Protein AF-A0A0C3C8T9-F1 (afdb_monomer_lite)

Foldseek 3Di:
DDDDDPDDDPPDQPDCPPVLQVQLVQLVVVCVVPDPPDDPDWGFDGWHQDPVRDIDTDIPDPVSVVVCPPPVNVVSSCVSSDVPDHDDDDDDDDDDPPDDPPDDFDLVVVQVVCVVVVHDGCSCVDDDDPDDPVPDDPDD

Organism: Piloderma croceum (strain F 1598) (NCBI:txid765440)

Structure (mmCIF, N/CA/C/O backbone):
data_AF-A0A0C3C8T9-F1
#
_entry.id   AF-A0A0C3C8T9-F1
#
loop_
_atom_site.group_PDB
_atom_site.id
_atom_site.type_symbol
_atom_site.label_atom_id
_atom_site.label_alt_id
_atom_site.label_comp_id
_atom_site.label_asym_id
_atom_site.label_entity_id
_atom_site.label_seq_id
_atom_site.pdbx_PDB_ins_code
_atom_site.Cartn_x
_atom_site.Cartn_y
_atom_site.Cartn_z
_atom_site.occupancy
_atom_site.B_iso_or_equiv
_atom_site.auth_seq_id
_atom_site.auth_comp_id
_atom_site.auth_asym_id
_atom_site.auth_atom_id
_atom_site.pdbx_PDB_model_num
ATOM 1 N N . MET A 1 1 ? 14.328 -9.739 12.555 1.00 34.28 1 MET A N 1
ATOM 2 C CA . MET A 1 1 ? 14.566 -8.825 13.692 1.00 34.28 1 MET A CA 1
ATOM 3 C C . MET A 1 1 ? 15.604 -7.806 13.252 1.00 34.28 1 MET A C 1
ATOM 5 O O . MET A 1 1 ? 16.737 -8.202 13.027 1.00 34.28 1 MET A O 1
ATOM 9 N N . PHE A 1 2 ? 15.229 -6.544 13.041 1.00 32.22 2 PHE A N 1
ATOM 10 C CA . PHE A 1 2 ? 16.194 -5.492 12.705 1.00 32.22 2 PHE A CA 1
ATOM 11 C C . PHE A 1 2 ? 16.524 -4.711 13.975 1.00 32.22 2 PHE A C 1
ATOM 13 O O . PHE A 1 2 ? 15.659 -4.068 14.566 1.00 32.22 2 PHE A O 1
ATOM 20 N N . THR A 1 3 ? 17.766 -4.833 14.431 1.00 37.56 3 THR A N 1
ATOM 21 C CA . THR A 1 3 ? 18.296 -4.170 15.623 1.00 37.56 3 THR A CA 1
ATOM 22 C C . THR A 1 3 ? 18.525 -2.685 15.334 1.00 37.56 3 THR A C 1
ATOM 24 O O . THR A 1 3 ? 19.185 -2.315 14.367 1.00 37.56 3 THR A O 1
ATOM 27 N N . LYS A 1 4 ? 17.939 -1.828 16.176 1.00 40.44 4 LYS A N 1
ATOM 28 C CA . LYS A 1 4 ? 17.950 -0.362 16.074 1.00 40.44 4 LYS A CA 1
ATOM 29 C C . LYS A 1 4 ? 19.341 0.206 16.397 1.00 40.44 4 LYS A C 1
ATOM 31 O O . LYS A 1 4 ? 19.918 -0.139 17.425 1.00 40.44 4 LYS A O 1
ATOM 36 N N . ALA A 1 5 ? 19.852 1.110 15.559 1.00 35.78 5 ALA A N 1
ATOM 37 C CA . ALA A 1 5 ? 21.088 1.845 15.826 1.00 35.78 5 ALA A CA 1
ATOM 38 C C . ALA A 1 5 ? 20.891 2.899 16.936 1.00 35.78 5 ALA A C 1
ATOM 40 O O . ALA A 1 5 ? 19.873 3.597 16.993 1.00 35.78 5 ALA A O 1
ATOM 41 N N . HIS A 1 6 ? 21.878 2.997 17.826 1.00 32.28 6 HIS A N 1
ATOM 42 C CA . HIS A 1 6 ? 21.910 3.908 18.969 1.00 32.28 6 HIS A CA 1
ATOM 43 C C . HIS A 1 6 ? 22.062 5.362 18.486 1.00 32.28 6 HIS A C 1
ATOM 45 O O . HIS A 1 6 ? 23.080 5.703 17.892 1.00 32.28 6 HIS A O 1
ATOM 51 N N . GLY A 1 7 ? 21.044 6.205 18.707 1.00 39.91 7 GLY A N 1
ATOM 52 C CA . GLY A 1 7 ? 21.102 7.648 18.417 1.00 39.91 7 GLY A CA 1
ATOM 53 C C . GLY A 1 7 ? 20.024 8.213 17.482 1.00 39.91 7 GLY A C 1
ATOM 54 O O . GLY A 1 7 ? 19.945 9.429 17.341 1.00 39.91 7 GLY A O 1
ATOM 55 N N . MET A 1 8 ? 19.157 7.391 16.875 1.00 35.34 8 MET A N 1
ATOM 56 C CA . MET A 1 8 ? 17.981 7.921 16.167 1.00 35.34 8 MET A CA 1
ATOM 57 C C . MET A 1 8 ? 16.869 8.275 17.169 1.00 35.34 8 MET A C 1
ATOM 59 O O . MET A 1 8 ? 16.430 7.374 17.901 1.00 35.34 8 MET A O 1
ATOM 63 N N . PRO A 1 9 ? 16.372 9.532 17.205 1.00 38.47 9 PRO A N 1
ATOM 64 C CA . PRO A 1 9 ? 15.171 9.850 17.965 1.00 38.47 9 PRO A CA 1
ATOM 65 C C . PRO A 1 9 ? 14.048 8.944 17.462 1.00 38.47 9 PRO A C 1
ATOM 67 O O . PRO A 1 9 ? 13.861 8.774 16.255 1.00 38.47 9 PRO A O 1
ATOM 70 N N . SER A 1 10 ? 13.328 8.303 18.382 1.00 44.75 10 SER A N 1
ATOM 71 C CA . SER A 1 10 ? 12.089 7.619 18.033 1.00 44.75 10 SER A CA 1
ATOM 72 C C . SER A 1 10 ? 11.141 8.669 17.469 1.00 44.75 10 SER A C 1
ATOM 74 O O . SER A 1 10 ? 10.544 9.422 18.232 1.00 44.75 10 SER A O 1
ATOM 76 N N . GLN A 1 11 ? 11.005 8.735 16.145 1.00 43.41 11 GLN A N 1
ATOM 77 C CA . GLN A 1 11 ? 9.847 9.369 15.529 1.00 43.41 11 GLN A CA 1
ATOM 78 C C . GLN A 1 11 ? 8.639 8.482 15.839 1.00 43.41 11 GLN A C 1
ATOM 80 O O . GLN A 1 11 ? 8.191 7.701 15.003 1.00 43.41 11 GLN A O 1
ATOM 85 N N . GLY A 1 12 ? 8.148 8.571 17.077 1.00 45.00 12 GLY A N 1
ATOM 86 C CA . GLY A 1 12 ? 6.757 8.263 17.356 1.00 45.00 12 GLY A CA 1
ATOM 87 C C . GLY A 1 12 ? 5.893 9.130 16.444 1.00 45.00 12 GLY A C 1
ATOM 88 O O . GLY A 1 12 ? 6.288 10.236 16.059 1.00 45.00 12 GLY A O 1
ATOM 89 N N . LEU A 1 13 ? 4.751 8.601 16.019 1.00 51.84 13 LEU A N 1
ATOM 90 C CA . LEU A 1 13 ? 3.756 9.363 15.276 1.00 51.84 13 LEU A CA 1
ATOM 91 C C . LEU A 1 13 ? 3.175 10.444 16.210 1.00 51.84 13 LEU A C 1
ATOM 93 O O . LEU A 1 13 ? 2.163 10.232 16.868 1.00 51.84 13 LEU A O 1
ATOM 97 N N . ASP A 1 14 ? 3.851 11.590 16.295 1.00 51.62 14 ASP A N 1
ATOM 98 C CA . ASP A 1 14 ? 3.609 12.641 17.300 1.00 51.62 14 ASP A CA 1
ATOM 99 C C . ASP A 1 14 ? 2.448 13.598 16.948 1.00 51.62 14 ASP A C 1
ATOM 101 O O . ASP A 1 14 ? 2.324 14.680 17.508 1.00 51.62 14 ASP A O 1
ATOM 105 N N . ASN A 1 15 ? 1.568 13.201 16.020 1.00 54.72 15 ASN A N 1
ATOM 106 C CA . ASN A 1 15 ? 0.384 13.969 15.619 1.00 54.72 15 ASN A CA 1
ATOM 107 C C . ASN A 1 15 ? -0.883 13.198 16.010 1.00 54.72 15 ASN A C 1
ATOM 109 O O . ASN A 1 15 ? -1.544 12.578 15.180 1.00 54.72 15 ASN A O 1
ATOM 113 N N . GLN A 1 16 ? -1.205 13.205 17.301 1.00 58.38 16 GLN A N 1
ATOM 114 C CA . GLN A 1 16 ? -2.401 12.555 17.834 1.00 58.38 16 GLN A CA 1
ATOM 115 C C . GLN A 1 16 ? -3.613 13.481 17.645 1.00 58.38 16 GLN A C 1
ATOM 117 O O . GLN A 1 16 ? -3.891 14.317 18.500 1.00 58.38 16 GLN A O 1
ATOM 122 N N . GLU A 1 17 ? -4.357 13.344 16.545 1.00 69.12 17 GLU A N 1
ATOM 123 C CA . GLU A 1 17 ? -5.728 13.864 16.485 1.00 69.12 17 GLU A CA 1
ATOM 124 C C . GLU A 1 17 ? -6.695 12.770 16.972 1.00 69.12 17 GLU A C 1
ATOM 126 O O . GLU A 1 17 ? -7.072 11.880 16.201 1.00 69.12 17 GLU A O 1
ATOM 131 N N . PRO A 1 18 ? -7.110 12.786 18.257 1.00 77.00 18 PRO A N 1
ATOM 132 C CA . PRO A 1 18 ? -7.809 11.657 18.875 1.00 77.00 18 PRO A CA 1
ATOM 133 C C . PRO A 1 18 ? -9.152 11.347 18.205 1.00 77.00 18 PRO A C 1
ATOM 135 O O . PRO A 1 18 ? -9.603 10.204 18.208 1.00 77.00 18 PRO A O 1
ATOM 138 N N . HIS A 1 19 ? -9.781 12.347 17.587 1.00 82.81 19 HIS A N 1
ATOM 139 C CA . HIS A 1 19 ? -11.069 12.193 16.922 1.00 82.81 19 HIS A CA 1
ATOM 140 C C . HIS A 1 19 ? -10.982 11.350 15.638 1.00 82.81 19 HIS A C 1
ATOM 142 O O . HIS A 1 19 ? -11.917 10.608 15.338 1.00 82.81 19 HIS A O 1
ATOM 148 N N . ILE A 1 20 ? -9.863 11.398 14.904 1.00 86.12 20 ILE A N 1
ATOM 149 C CA . ILE A 1 20 ? -9.690 10.607 13.677 1.00 86.12 20 ILE A CA 1
ATOM 150 C C . ILE A 1 20 ? -9.408 9.143 14.019 1.00 86.12 20 ILE A C 1
ATOM 152 O O . ILE A 1 20 ? -9.984 8.244 13.407 1.00 86.12 20 ILE A O 1
ATOM 156 N N . ILE A 1 21 ? -8.598 8.898 15.052 1.00 88.94 21 ILE A N 1
ATOM 157 C CA . ILE A 1 21 ? -8.359 7.547 15.582 1.00 88.94 21 ILE A CA 1
ATOM 158 C C . ILE A 1 21 ? -9.668 6.947 16.118 1.00 88.94 21 ILE A C 1
ATOM 160 O O . ILE A 1 21 ? -9.985 5.792 15.829 1.00 88.94 21 ILE A O 1
ATOM 164 N N . ALA A 1 22 ? -10.469 7.731 16.848 1.00 88.94 22 ALA A N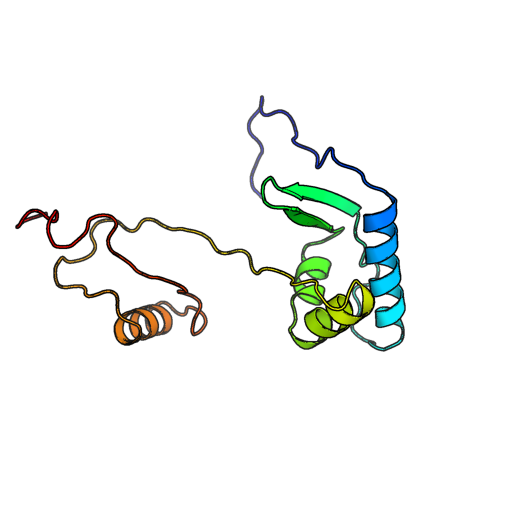 1
ATOM 165 C CA . ALA A 1 22 ? -11.780 7.297 17.327 1.00 88.94 22 ALA A CA 1
ATOM 166 C C . ALA A 1 22 ? -12.724 6.942 16.168 1.00 88.94 22 ALA A C 1
ATOM 168 O O . ALA A 1 22 ? -13.382 5.904 16.210 1.00 88.94 22 ALA A O 1
ATOM 169 N N . LYS A 1 23 ? -12.739 7.749 15.099 1.00 89.69 23 LYS A N 1
ATOM 170 C CA . LYS A 1 23 ? -13.515 7.466 13.885 1.00 89.69 23 LYS A CA 1
ATOM 171 C C . LYS A 1 23 ? -13.065 6.171 13.200 1.00 89.69 23 LYS A C 1
ATOM 173 O O . LYS A 1 23 ? -13.912 5.378 12.801 1.00 89.69 23 LYS A O 1
ATOM 178 N N . ALA A 1 24 ? -11.755 5.938 13.094 1.00 89.38 24 ALA A N 1
ATOM 179 C CA . ALA A 1 24 ? -11.195 4.721 12.503 1.00 89.38 24 ALA A CA 1
ATOM 180 C C . ALA A 1 24 ? -11.606 3.473 13.296 1.00 89.38 24 ALA A C 1
ATOM 182 O O . ALA A 1 24 ? -12.097 2.503 12.723 1.00 89.38 24 ALA A O 1
ATOM 183 N N . ASN A 1 25 ? -11.496 3.524 14.624 1.00 90.69 25 ASN A N 1
ATOM 184 C CA . ASN A 1 25 ? -11.925 2.426 15.490 1.00 90.69 25 ASN A CA 1
ATOM 185 C C . ASN A 1 25 ? -13.457 2.241 15.509 1.00 90.69 25 ASN A C 1
ATOM 187 O O . ASN A 1 25 ? -13.937 1.118 15.665 1.00 90.69 25 ASN A O 1
ATOM 191 N N . LEU A 1 26 ? -14.239 3.306 15.304 1.00 89.81 26 LEU A N 1
ATOM 192 C CA . LEU A 1 26 ? -15.694 3.214 15.155 1.00 89.81 26 LEU A CA 1
ATOM 193 C C . LEU A 1 26 ? -16.085 2.513 13.846 1.00 89.81 26 LEU A C 1
ATOM 195 O O . LEU A 1 26 ? -16.916 1.609 13.876 1.00 89.81 26 LEU A O 1
ATOM 199 N N . ALA A 1 27 ? -15.446 2.865 12.727 1.00 89.12 27 ALA A N 1
ATOM 200 C CA . ALA A 1 27 ? -15.633 2.175 11.449 1.00 89.12 27 ALA A CA 1
ATOM 201 C C . ALA A 1 27 ? -15.252 0.690 11.553 1.00 89.12 27 ALA A C 1
ATOM 203 O O . ALA A 1 27 ? -16.010 -0.180 11.133 1.00 89.12 27 ALA A O 1
ATOM 204 N N . LEU A 1 28 ? -14.126 0.396 12.209 1.00 88.88 28 LEU A N 1
ATOM 205 C CA . LEU A 1 28 ? -13.690 -0.969 12.491 1.00 88.88 28 LEU A CA 1
ATOM 206 C C . LEU A 1 28 ? -14.734 -1.747 13.306 1.00 88.88 28 LEU A C 1
ATOM 208 O O . LEU A 1 28 ? -15.048 -2.884 12.977 1.00 88.88 28 LEU A O 1
ATOM 212 N N . THR A 1 29 ? -15.298 -1.133 14.349 1.00 86.31 29 THR A N 1
ATOM 213 C CA . THR A 1 29 ? -16.332 -1.751 15.197 1.00 86.31 29 THR A CA 1
ATOM 214 C C . THR A 1 29 ? -17.609 -2.047 14.411 1.00 86.31 29 THR A C 1
ATOM 216 O O . THR A 1 29 ? -18.214 -3.097 14.614 1.00 86.31 29 THR A O 1
ATOM 219 N N . ALA A 1 30 ? -17.996 -1.170 13.479 1.00 84.38 30 ALA A N 1
ATOM 220 C CA . ALA A 1 30 ? -19.130 -1.417 12.593 1.00 84.38 30 ALA A CA 1
ATOM 221 C C . ALA A 1 30 ? -18.897 -2.652 11.704 1.00 84.38 30 ALA A C 1
ATOM 223 O O . ALA A 1 30 ? -19.789 -3.489 11.588 1.00 84.38 30 ALA A O 1
ATOM 224 N N . MET A 1 31 ? -17.680 -2.821 11.174 1.00 82.62 31 MET A N 1
ATOM 225 C CA . MET A 1 31 ? -17.307 -4.012 10.399 1.00 82.62 31 MET A CA 1
ATOM 226 C C . MET A 1 31 ? -17.280 -5.286 11.244 1.00 82.62 31 MET A C 1
ATOM 228 O O . MET A 1 31 ? -17.578 -6.361 10.729 1.00 82.62 31 MET A O 1
ATOM 232 N N . LYS A 1 32 ? -16.947 -5.192 12.545 1.00 73.00 32 LYS A N 1
ATOM 233 C CA . LYS A 1 32 ? -16.841 -6.383 13.405 1.00 73.00 32 LYS A CA 1
ATOM 234 C C . LYS A 1 32 ? -18.139 -7.185 13.516 1.00 73.00 32 LYS A C 1
ATOM 236 O O . LYS A 1 32 ? -18.107 -8.348 13.886 1.00 73.00 32 LYS A O 1
ATOM 241 N N . SER A 1 33 ? -19.270 -6.566 13.196 1.00 67.69 33 SER A N 1
ATOM 242 C CA . SER A 1 33 ? -20.578 -7.223 13.231 1.00 67.69 33 SER A CA 1
ATOM 243 C C . SER A 1 33 ? -20.824 -8.151 12.032 1.00 67.69 33 SER A C 1
ATOM 245 O O . SER A 1 33 ? -21.773 -8.928 12.069 1.00 67.69 33 SER A O 1
ATOM 247 N N . ASN A 1 34 ? -19.992 -8.070 10.985 1.00 65.81 34 ASN A N 1
ATOM 248 C CA . ASN A 1 34 ? -20.224 -8.720 9.690 1.00 65.81 34 ASN A CA 1
ATOM 249 C C . ASN A 1 34 ? -19.207 -9.823 9.343 1.00 65.81 34 ASN A C 1
ATOM 251 O O . ASN A 1 34 ? -19.383 -10.491 8.326 1.00 65.81 34 ASN A O 1
ATOM 255 N N . HIS A 1 35 ? -18.152 -10.015 10.146 1.00 66.19 35 HIS A N 1
ATOM 256 C CA . HIS A 1 35 ? -17.053 -10.938 9.836 1.00 66.19 35 HIS A CA 1
ATOM 257 C C . HIS A 1 35 ? -16.722 -11.849 11.017 1.00 66.19 35 HIS A C 1
ATOM 259 O O . HIS A 1 35 ? -16.488 -11.359 12.116 1.00 66.19 35 HIS A O 1
ATOM 265 N N . ASP A 1 36 ? -16.621 -13.156 10.772 1.00 63.59 36 ASP A N 1
ATOM 266 C CA . ASP A 1 36 ? -16.205 -14.140 11.786 1.00 63.59 36 ASP A CA 1
ATOM 267 C C . ASP A 1 36 ? -14.666 -14.281 11.880 1.00 63.59 36 ASP A C 1
ATOM 269 O O . ASP A 1 36 ? -14.140 -14.696 12.910 1.00 63.59 36 ASP A O 1
ATOM 273 N N . ASP A 1 37 ? -13.923 -13.863 10.844 1.00 69.06 37 ASP A N 1
ATOM 274 C CA . ASP A 1 37 ? -12.456 -14.008 10.728 1.00 69.06 37 ASP A CA 1
ATOM 275 C C . ASP A 1 37 ? -11.673 -12.769 11.219 1.00 69.06 37 ASP A C 1
ATOM 277 O O . ASP A 1 37 ? -10.688 -12.341 10.601 1.00 69.06 37 ASP A O 1
ATOM 281 N N . ILE A 1 38 ? -12.133 -12.110 12.282 1.00 69.12 38 ILE A N 1
ATOM 282 C CA . ILE A 1 38 ? -11.487 -10.897 12.806 1.00 69.12 38 ILE A CA 1
ATOM 283 C C . ILE A 1 38 ? -10.355 -11.276 13.767 1.00 69.12 38 ILE A C 1
ATOM 285 O O . ILE A 1 38 ? -10.594 -12.030 14.706 1.00 69.12 38 ILE A O 1
ATOM 289 N N . PRO A 1 39 ? -9.149 -10.694 13.630 1.00 75.56 39 PRO A N 1
ATOM 290 C CA . PRO A 1 39 ? -8.103 -10.849 14.634 1.00 75.56 39 PRO A CA 1
ATOM 291 C C . PRO A 1 39 ? -8.560 -10.304 15.997 1.00 75.56 39 PRO A C 1
ATOM 293 O O . PRO A 1 39 ? -9.017 -9.157 16.085 1.00 75.56 39 PRO A O 1
ATOM 296 N N . ASP A 1 40 ? -8.367 -11.087 17.064 1.00 66.88 40 ASP A N 1
ATOM 297 C CA . ASP A 1 40 ? -8.958 -10.899 18.408 1.00 66.88 40 ASP A CA 1
ATOM 298 C C . ASP A 1 40 ? -8.667 -9.548 19.101 1.00 66.88 40 ASP A C 1
ATOM 300 O O . ASP A 1 40 ? -9.245 -9.229 20.139 1.00 66.88 40 ASP A O 1
ATOM 304 N N . ALA A 1 41 ? -7.815 -8.694 18.529 1.00 76.25 41 ALA A N 1
ATOM 305 C CA . ALA A 1 41 ? -7.499 -7.381 19.085 1.00 76.25 41 ALA A CA 1
ATOM 306 C C . ALA A 1 41 ? -7.256 -6.289 18.032 1.00 76.25 41 ALA A C 1
ATOM 308 O O . ALA A 1 41 ? -6.498 -5.360 18.295 1.00 76.25 41 ALA A O 1
ATOM 309 N N . ILE A 1 42 ? -7.844 -6.370 16.834 1.00 86.50 42 ILE A N 1
ATOM 310 C CA . ILE A 1 42 ? -7.604 -5.345 15.806 1.00 86.50 42 ILE A CA 1
ATOM 311 C C . ILE A 1 42 ? -7.965 -3.934 16.309 1.00 86.50 42 ILE A C 1
ATOM 313 O O . ILE A 1 42 ? -9.089 -3.705 16.774 1.00 86.50 42 ILE A O 1
ATOM 317 N N . GLN A 1 43 ? -6.994 -3.011 16.248 1.00 88.94 43 GLN A N 1
ATOM 318 C CA . GLN A 1 43 ? -7.124 -1.636 16.743 1.00 88.94 43 GLN A CA 1
ATOM 319 C C . GLN A 1 43 ? -6.142 -0.674 16.051 1.00 88.94 43 GLN A C 1
ATOM 321 O O . GLN A 1 43 ? -4.969 -0.998 15.837 1.00 88.94 43 GLN A O 1
ATOM 326 N N . PHE A 1 44 ? -6.614 0.546 15.776 1.00 89.75 44 PHE A N 1
ATOM 327 C CA . PHE A 1 44 ? -5.780 1.687 15.394 1.00 89.75 44 PHE A CA 1
ATOM 328 C C . PHE A 1 44 ? -5.185 2.357 16.637 1.00 89.75 44 PHE A C 1
ATOM 330 O O . PHE A 1 44 ? -5.925 2.801 17.521 1.00 89.75 44 PHE A O 1
ATOM 337 N N . MET A 1 45 ? -3.854 2.430 16.689 1.00 89.19 45 MET A N 1
ATOM 338 C CA . MET A 1 45 ? -3.081 2.894 17.847 1.00 89.19 45 MET A CA 1
ATOM 339 C C . MET A 1 45 ? -2.677 4.360 17.726 1.00 89.19 45 MET A C 1
ATOM 341 O O . MET A 1 45 ? -2.790 5.123 18.681 1.00 89.19 45 MET A O 1
ATOM 345 N N . SER A 1 46 ? -2.180 4.760 16.556 1.00 86.56 46 SER A N 1
ATOM 346 C CA . SER A 1 46 ? -1.711 6.122 16.324 1.00 86.56 46 SER A CA 1
ATOM 347 C C . SER A 1 46 ? -1.915 6.550 14.877 1.00 86.56 46 SER A C 1
ATOM 349 O O . SER A 1 46 ? -2.281 5.753 14.009 1.00 86.56 46 SER A O 1
ATOM 351 N N . MET A 1 47 ? -1.721 7.841 14.634 1.00 87.75 47 MET A N 1
ATOM 352 C CA . MET A 1 47 ? -1.946 8.474 13.346 1.00 87.75 47 MET A CA 1
ATOM 353 C C . MET A 1 47 ? -0.868 9.527 13.091 1.00 87.75 47 MET A C 1
ATOM 355 O O . MET A 1 47 ? -0.373 10.165 14.019 1.00 87.75 47 MET A O 1
ATOM 359 N N . LYS A 1 48 ? -0.516 9.734 11.823 1.00 85.69 48 LYS A N 1
ATOM 360 C CA . LYS A 1 48 ? 0.298 10.858 11.368 1.00 85.69 48 LYS A CA 1
ATOM 361 C C . LYS A 1 48 ? -0.221 11.364 10.035 1.00 85.69 48 LYS 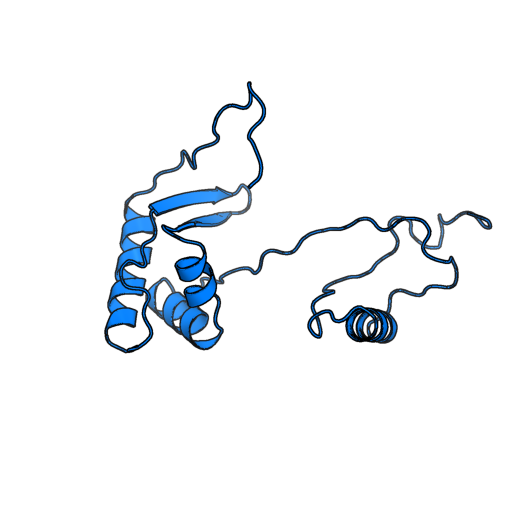A C 1
ATOM 363 O O . LYS A 1 48 ? -0.276 10.618 9.062 1.00 85.69 48 LYS A O 1
ATOM 368 N N . ILE A 1 49 ? -0.531 12.652 9.983 1.00 84.88 49 ILE A N 1
ATOM 369 C CA . ILE A 1 49 ? -0.795 13.345 8.723 1.00 84.88 49 ILE A CA 1
ATOM 370 C C . ILE A 1 49 ? 0.551 13.609 8.035 1.00 84.88 49 ILE A C 1
ATOM 372 O O . ILE A 1 49 ? 1.487 14.139 8.642 1.00 84.88 49 ILE A O 1
ATOM 376 N N . LEU A 1 50 ? 0.673 13.187 6.781 1.00 84.50 50 LEU A N 1
ATOM 377 C CA . LEU A 1 50 ? 1.827 13.420 5.920 1.00 84.50 50 LEU A CA 1
ATOM 378 C C . LEU A 1 50 ? 1.698 14.780 5.221 1.00 84.50 50 LEU A C 1
ATOM 380 O O . LEU A 1 50 ? 0.614 15.344 5.112 1.00 84.50 50 LEU A O 1
ATOM 384 N N . ALA A 1 51 ? 2.806 15.297 4.682 1.00 79.94 51 ALA A N 1
ATOM 385 C CA . ALA A 1 51 ? 2.869 16.640 4.090 1.00 79.94 51 ALA A CA 1
ATOM 386 C C . ALA A 1 51 ? 1.845 16.905 2.964 1.00 79.94 51 ALA A C 1
ATOM 388 O O . ALA A 1 51 ? 1.515 18.055 2.696 1.00 79.94 51 ALA A O 1
ATOM 389 N N . LYS A 1 52 ? 1.346 15.853 2.304 1.00 81.81 52 LYS A N 1
ATOM 390 C CA . LYS A 1 52 ? 0.355 15.934 1.219 1.00 81.81 52 LYS A CA 1
ATOM 391 C C . LYS A 1 52 ? -1.098 15.753 1.687 1.00 81.81 52 LYS A C 1
ATOM 393 O O . LYS A 1 52 ? -1.983 15.639 0.850 1.00 81.81 52 LYS A O 1
ATOM 398 N N . GLY A 1 53 ? -1.341 15.696 2.998 1.00 79.50 53 GLY A N 1
ATOM 399 C CA . GLY A 1 53 ? -2.664 15.435 3.577 1.00 79.50 53 GLY A CA 1
ATOM 400 C C . GLY A 1 53 ? -3.029 13.950 3.676 1.00 79.50 53 GLY A C 1
ATOM 401 O O . GLY A 1 53 ? -4.090 13.623 4.196 1.00 79.50 53 GLY A O 1
ATOM 402 N N . ASP A 1 54 ? -2.149 13.051 3.223 1.00 84.12 54 ASP A N 1
ATOM 403 C CA . ASP A 1 54 ? -2.317 11.610 3.412 1.00 84.12 54 ASP A CA 1
ATOM 404 C C . ASP A 1 54 ? -2.231 11.241 4.898 1.00 84.12 54 ASP A C 1
ATOM 406 O O . ASP A 1 54 ? -1.469 11.837 5.663 1.00 84.12 54 ASP A O 1
ATOM 410 N N . ILE A 1 55 ? -2.979 10.219 5.299 1.00 87.06 55 ILE A N 1
ATOM 411 C CA . ILE A 1 55 ? -3.033 9.746 6.679 1.00 87.06 55 ILE A CA 1
ATOM 412 C C . ILE A 1 55 ? -2.277 8.425 6.779 1.00 87.06 55 ILE A C 1
ATOM 414 O O . ILE A 1 55 ? -2.626 7.450 6.118 1.00 87.06 55 ILE A O 1
ATOM 418 N N . LEU A 1 56 ? -1.269 8.380 7.646 1.00 87.69 56 LEU A N 1
ATOM 419 C CA . LEU A 1 56 ? -0.604 7.148 8.041 1.00 87.69 56 LEU A CA 1
ATOM 420 C C . LEU A 1 56 ? -1.168 6.677 9.378 1.00 87.69 56 LEU A C 1
ATOM 422 O O . LEU A 1 56 ? -1.035 7.376 10.381 1.00 87.69 56 LEU A O 1
ATOM 426 N N . PHE A 1 57 ? -1.760 5.489 9.385 1.00 88.88 57 PHE A N 1
ATOM 427 C CA . PHE A 1 57 ? -2.198 4.819 10.601 1.00 88.88 57 PHE A CA 1
ATOM 428 C C . PHE A 1 57 ? -1.173 3.794 11.073 1.00 88.88 57 PHE A C 1
ATOM 430 O O . PHE A 1 57 ? -0.570 3.090 10.263 1.00 88.88 57 PHE A O 1
ATOM 437 N N . ASP A 1 58 ? -1.032 3.692 12.389 1.00 89.81 58 ASP A N 1
ATOM 438 C CA . ASP A 1 58 ? -0.315 2.611 13.053 1.00 89.81 58 ASP A CA 1
ATOM 439 C C . ASP A 1 58 ? -1.311 1.683 13.750 1.00 89.81 58 ASP A C 1
ATOM 441 O O . ASP A 1 58 ? -2.297 2.140 14.343 1.00 89.81 58 ASP A O 1
ATOM 445 N N . MET A 1 59 ? -1.053 0.382 13.684 1.00 90.50 59 MET A N 1
ATOM 446 C CA . MET A 1 59 ? -1.941 -0.656 14.205 1.00 90.50 59 MET A CA 1
ATOM 447 C C . MET A 1 59 ? -1.205 -1.550 15.195 1.00 90.50 59 MET A C 1
ATOM 449 O O . MET A 1 59 ? 0.020 -1.604 15.237 1.00 90.50 59 MET A O 1
ATOM 453 N N . ASN A 1 60 ? -1.970 -2.276 16.000 1.00 90.31 60 ASN A N 1
ATOM 454 C CA . ASN A 1 60 ? -1.439 -3.126 17.062 1.00 90.31 60 ASN A CA 1
ATOM 455 C C . ASN A 1 60 ? -0.600 -4.327 16.571 1.00 90.31 60 ASN A C 1
ATOM 457 O O . ASN A 1 60 ? 0.201 -4.853 17.343 1.00 90.31 60 ASN A O 1
ATOM 461 N N . SER A 1 61 ? -0.782 -4.791 15.329 1.00 88.50 61 SER A N 1
ATOM 462 C CA . SER A 1 61 ? -0.038 -5.928 14.774 1.00 88.50 61 SER A CA 1
ATOM 463 C C . SER A 1 61 ? 0.033 -5.896 13.243 1.00 88.50 61 SER A C 1
ATOM 465 O O . SER A 1 61 ? -0.755 -5.223 12.578 1.00 88.50 61 SER A O 1
ATOM 467 N N . LEU A 1 62 ? 0.970 -6.663 12.674 1.00 85.50 62 LEU A N 1
ATOM 468 C CA . LEU A 1 62 ? 1.050 -6.874 11.224 1.00 85.50 62 LEU A CA 1
ATOM 469 C C . LEU A 1 62 ? -0.203 -7.582 10.688 1.00 85.50 62 LEU A C 1
ATOM 471 O O . LEU A 1 62 ? -0.710 -7.216 9.637 1.00 85.50 62 LEU A O 1
ATOM 475 N N . GLU A 1 63 ? -0.726 -8.557 11.430 1.00 86.62 63 GLU A N 1
ATOM 476 C CA . GLU A 1 63 ? -1.941 -9.294 11.069 1.00 86.62 63 GLU A CA 1
ATOM 477 C C . GLU A 1 63 ? -3.151 -8.364 10.908 1.00 86.62 63 GLU A C 1
ATOM 479 O O . GLU A 1 63 ? -3.893 -8.479 9.936 1.00 86.62 63 GLU A O 1
ATOM 484 N N . SER A 1 64 ? -3.297 -7.382 11.801 1.00 88.38 64 SER A N 1
ATOM 485 C CA . SER A 1 64 ? -4.327 -6.347 11.711 1.00 88.38 64 SER A CA 1
ATOM 486 C C . SER A 1 64 ? -4.225 -5.517 10.428 1.00 88.38 64 SER A C 1
ATOM 488 O O . SER A 1 64 ? -5.240 -5.225 9.792 1.00 88.38 64 SER A O 1
ATOM 490 N N . VAL A 1 65 ? -3.001 -5.154 10.031 1.00 87.81 65 VAL A N 1
ATOM 491 C CA . VAL A 1 65 ? -2.745 -4.398 8.795 1.00 87.81 65 VAL A CA 1
ATOM 492 C C . VAL A 1 65 ? -3.098 -5.237 7.572 1.00 87.81 65 VAL A C 1
ATOM 494 O O . VAL A 1 65 ? -3.817 -4.769 6.690 1.00 87.81 65 VAL A O 1
ATOM 497 N N . GLU A 1 66 ? -2.621 -6.480 7.525 1.00 86.62 66 GLU A N 1
ATOM 498 C CA . GLU A 1 66 ? -2.880 -7.393 6.409 1.00 86.62 66 GLU A CA 1
ATOM 499 C C . GLU A 1 66 ? -4.370 -7.731 6.288 1.00 86.62 66 GLU A C 1
ATOM 501 O O . GLU A 1 66 ? -4.898 -7.810 5.180 1.00 86.62 66 GLU A O 1
ATOM 506 N N . TRP A 1 67 ? -5.087 -7.848 7.408 1.00 87.50 67 TRP A N 1
ATOM 507 C CA . TRP A 1 67 ? -6.529 -8.068 7.403 1.00 87.50 67 TRP A CA 1
ATOM 508 C C . TRP A 1 67 ? -7.301 -6.888 6.804 1.00 87.50 67 TRP A C 1
ATOM 510 O O . TRP A 1 67 ? -8.170 -7.120 5.963 1.00 87.50 67 TRP A O 1
ATOM 520 N N . ILE A 1 68 ? -6.976 -5.640 7.171 1.00 88.12 68 ILE A N 1
ATOM 521 C CA . ILE A 1 68 ? -7.625 -4.448 6.587 1.00 88.12 68 ILE A CA 1
ATOM 522 C C . ILE A 1 68 ? -7.302 -4.302 5.101 1.00 88.12 68 ILE A C 1
ATOM 524 O O . ILE A 1 68 ? -8.143 -3.832 4.342 1.00 88.12 68 ILE A O 1
ATOM 528 N N . ARG A 1 69 ? -6.101 -4.697 4.668 1.00 86.69 69 ARG A N 1
ATOM 529 C CA . ARG A 1 69 ? -5.673 -4.573 3.266 1.00 86.69 69 ARG A CA 1
ATOM 530 C C . ARG A 1 69 ? -6.368 -5.532 2.306 1.00 86.69 69 ARG A C 1
ATOM 532 O O . ARG A 1 69 ? -6.339 -5.279 1.105 1.00 86.69 69 ARG A O 1
ATOM 539 N N . LYS A 1 70 ? -6.994 -6.609 2.793 1.00 85.94 70 LYS A N 1
ATOM 540 C CA . LYS A 1 70 ? -7.791 -7.507 1.943 1.00 85.94 70 LYS A CA 1
ATOM 541 C C . LYS A 1 70 ? -8.894 -6.708 1.249 1.00 85.94 70 LYS A C 1
ATOM 543 O O . LYS A 1 70 ? -9.622 -5.984 1.916 1.00 85.94 70 LYS A O 1
ATOM 548 N N . GLU A 1 71 ? -9.050 -6.883 -0.063 1.00 78.19 71 GLU A N 1
ATOM 549 C CA . GLU A 1 71 ? -9.932 -6.059 -0.910 1.00 78.19 71 GLU A CA 1
ATOM 550 C C . GLU A 1 71 ? -11.351 -5.870 -0.336 1.00 78.19 71 GLU A C 1
ATOM 552 O O . GLU A 1 71 ? -11.836 -4.746 -0.243 1.00 78.19 71 GLU A O 1
ATOM 557 N N . GLY A 1 72 ? -11.995 -6.946 0.134 1.00 83.31 72 GLY A N 1
ATOM 558 C CA . GLY A 1 72 ? -13.334 -6.866 0.737 1.00 83.31 72 GLY A CA 1
ATOM 559 C C . GLY A 1 72 ? -13.373 -6.025 2.019 1.00 83.31 72 GLY A C 1
ATOM 560 O O . GLY A 1 72 ? -14.213 -5.138 2.160 1.00 83.31 72 GLY A O 1
ATOM 561 N N . ASN A 1 73 ? -12.411 -6.248 2.914 1.00 87.50 73 ASN A N 1
ATOM 562 C CA . ASN A 1 73 ? -12.317 -5.551 4.197 1.00 87.50 73 ASN A CA 1
ATOM 563 C C . ASN A 1 73 ? -11.930 -4.079 3.999 1.00 87.50 73 ASN A C 1
ATOM 565 O O . ASN A 1 73 ? -12.478 -3.193 4.651 1.00 87.50 73 ASN A O 1
ATOM 569 N N . ARG A 1 74 ? -11.017 -3.807 3.060 1.00 87.12 74 ARG A N 1
ATOM 570 C CA . ARG A 1 74 ? -10.579 -2.461 2.675 1.00 87.12 74 ARG A CA 1
ATOM 571 C C . ARG A 1 74 ? -11.761 -1.611 2.226 1.00 87.12 74 ARG A C 1
ATOM 573 O O . ARG A 1 74 ? -11.911 -0.480 2.689 1.00 87.12 74 ARG A O 1
ATOM 580 N N . MET A 1 75 ? -12.591 -2.151 1.336 1.00 84.88 75 MET A N 1
ATOM 581 C CA . MET A 1 75 ? -13.738 -1.438 0.773 1.00 84.88 75 MET A CA 1
ATOM 582 C C . MET A 1 75 ? -14.797 -1.125 1.832 1.00 84.88 75 MET A C 1
ATOM 584 O O . MET A 1 75 ? -15.275 0.009 1.907 1.00 84.88 75 MET A O 1
ATOM 588 N N . GLU A 1 76 ? -15.121 -2.089 2.693 1.00 87.25 76 GLU A N 1
ATOM 589 C CA . GLU A 1 76 ? -16.087 -1.887 3.777 1.00 87.25 76 GLU A CA 1
ATOM 590 C C . GLU A 1 76 ? -15.562 -0.899 4.834 1.00 87.25 76 GLU A C 1
ATOM 592 O O . GLU A 1 76 ? -16.294 -0.007 5.273 1.00 87.25 76 GLU A O 1
ATOM 597 N N . PHE A 1 77 ? -14.269 -0.968 5.171 1.00 88.25 77 PHE A N 1
ATOM 598 C CA . PHE A 1 77 ? -13.636 0.007 6.060 1.00 88.25 77 PHE A CA 1
ATOM 599 C C . PHE A 1 77 ? -13.724 1.426 5.498 1.00 88.25 77 PHE A C 1
ATOM 601 O O . PHE A 1 77 ? -14.121 2.348 6.211 1.00 88.25 77 PHE A O 1
ATOM 608 N N . ILE A 1 78 ? -13.376 1.614 4.221 1.00 87.75 78 ILE A N 1
ATOM 609 C CA . ILE A 1 78 ? -13.448 2.915 3.545 1.00 87.75 78 ILE A CA 1
ATOM 610 C C . ILE A 1 78 ? -14.882 3.455 3.579 1.00 87.75 78 ILE A C 1
ATOM 612 O O . ILE A 1 78 ? -15.088 4.626 3.904 1.00 87.75 78 ILE A O 1
ATOM 616 N N . GLN A 1 79 ? -15.879 2.607 3.321 1.00 85.62 79 GLN A N 1
ATOM 617 C CA . GLN A 1 79 ? -17.287 2.996 3.373 1.00 85.62 79 GLN A CA 1
ATOM 618 C C . GLN A 1 79 ? -17.703 3.491 4.770 1.00 85.62 79 GLN A C 1
ATOM 620 O O . GLN A 1 79 ? -18.392 4.508 4.875 1.00 85.62 79 GLN A O 1
ATOM 625 N N . GLY A 1 80 ? -17.257 2.816 5.835 1.00 84.75 80 GLY A N 1
ATOM 626 C CA . GLY A 1 80 ? -17.539 3.199 7.223 1.00 84.75 80 GLY A CA 1
ATOM 627 C C . GLY A 1 80 ? -16.730 4.401 7.725 1.00 84.75 80 GLY A C 1
ATOM 628 O O . GLY A 1 80 ? -17.225 5.204 8.518 1.00 84.75 80 GLY A O 1
ATOM 629 N N . PHE A 1 81 ? -15.488 4.558 7.264 1.00 84.81 81 PHE A N 1
ATOM 630 C CA . PHE A 1 81 ? -14.593 5.634 7.691 1.00 84.81 81 PHE A CA 1
ATOM 631 C C . PHE A 1 81 ? -14.860 6.948 6.945 1.00 84.81 81 PHE A C 1
ATOM 633 O O . PHE A 1 81 ? -14.771 8.028 7.537 1.00 84.81 81 PHE A O 1
ATOM 640 N N . GLY A 1 82 ? -15.223 6.892 5.665 1.00 81.44 82 GLY A N 1
ATOM 641 C CA . GLY A 1 82 ? -15.580 8.060 4.868 1.00 81.44 82 GLY A CA 1
ATOM 642 C C . GLY A 1 82 ? -15.601 7.763 3.372 1.00 81.44 82 GLY A C 1
ATOM 643 O O . GLY A 1 82 ? -14.592 7.373 2.800 1.00 81.44 82 GLY A O 1
ATOM 644 N N . ALA A 1 83 ? -16.726 8.067 2.719 1.00 60.62 83 ALA A N 1
ATOM 645 C CA . ALA A 1 83 ? -17.006 7.745 1.314 1.00 60.62 83 ALA A CA 1
ATOM 646 C C . ALA A 1 83 ? -16.029 8.325 0.260 1.00 60.62 83 ALA A C 1
ATOM 648 O O . ALA A 1 83 ? -16.154 7.998 -0.913 1.00 60.62 83 ALA A O 1
ATOM 649 N N . MET A 1 84 ? -15.079 9.180 0.657 1.00 68.50 84 MET A N 1
ATOM 650 C CA . MET A 1 84 ? -14.049 9.772 -0.217 1.00 68.50 84 MET A CA 1
ATOM 651 C C . MET A 1 84 ? -12.617 9.447 0.246 1.00 68.50 84 MET A C 1
ATOM 653 O O . MET A 1 84 ? -11.672 10.140 -0.121 1.00 68.50 84 MET A O 1
ATOM 657 N N . SER A 1 85 ? -12.441 8.448 1.113 1.00 73.50 85 SER A N 1
ATOM 658 C CA . SER A 1 85 ? -11.124 8.002 1.575 1.00 73.50 85 SER A CA 1
ATOM 659 C C . SER A 1 85 ? -10.601 6.850 0.718 1.00 73.50 85 SER A C 1
ATOM 661 O O . SER A 1 85 ? -11.363 6.004 0.273 1.00 73.50 85 SER A O 1
ATOM 663 N N . GLU A 1 86 ? -9.289 6.793 0.514 1.00 77.88 86 GLU A N 1
ATOM 664 C CA . GLU A 1 86 ? -8.628 5.687 -0.175 1.00 77.88 86 GLU A CA 1
ATOM 665 C C . GLU A 1 86 ? -7.477 5.182 0.695 1.00 77.88 86 GLU A C 1
ATOM 667 O O . GLU A 1 86 ? -6.662 5.967 1.185 1.00 77.88 86 GLU A O 1
ATOM 672 N N . ILE A 1 87 ? -7.405 3.867 0.901 1.00 80.00 87 ILE A N 1
ATOM 673 C CA . ILE A 1 87 ? -6.229 3.237 1.503 1.00 80.00 87 ILE A CA 1
ATOM 674 C C . ILE A 1 87 ? -5.194 3.080 0.397 1.00 80.00 87 ILE A C 1
ATOM 676 O O . ILE A 1 87 ? -5.417 2.321 -0.532 1.00 80.00 87 ILE A O 1
ATOM 680 N N . LYS A 1 88 ? -4.065 3.782 0.476 1.00 78.56 88 LYS A N 1
ATOM 681 C CA . LYS A 1 88 ? -2.987 3.621 -0.507 1.00 78.56 88 LYS A CA 1
ATOM 682 C C . LYS A 1 88 ? -2.119 2.423 -0.153 1.00 78.56 88 LYS A C 1
ATOM 684 O O . LYS A 1 88 ? -1.636 2.315 0.979 1.00 78.56 88 LYS A O 1
ATOM 689 N N . ASP A 1 89 ? -1.881 1.562 -1.134 1.00 75.69 89 ASP A N 1
ATOM 690 C CA . ASP A 1 89 ? -0.856 0.535 -1.015 1.00 75.69 89 ASP A CA 1
ATOM 691 C C . ASP A 1 89 ? 0.525 1.187 -0.964 1.00 75.69 89 ASP A C 1
ATOM 693 O O . ASP A 1 89 ? 0.769 2.264 -1.517 1.00 75.69 89 ASP A O 1
ATOM 697 N N . ARG A 1 90 ? 1.436 0.566 -0.214 1.00 75.25 90 ARG A N 1
ATOM 698 C CA . ARG A 1 90 ? 2.773 1.122 -0.045 1.00 75.25 90 ARG A CA 1
ATOM 699 C C . ARG A 1 90 ? 3.630 0.744 -1.239 1.00 75.25 90 ARG A C 1
ATOM 701 O O . ARG A 1 90 ? 4.137 -0.369 -1.324 1.00 75.25 90 ARG A O 1
ATOM 708 N N . GLU A 1 91 ? 3.815 1.706 -2.122 1.00 82.75 91 GLU A N 1
ATOM 709 C CA . GLU A 1 91 ? 4.708 1.583 -3.264 1.00 82.75 91 GLU A CA 1
ATOM 710 C C . GLU A 1 91 ? 6.142 1.931 -2.849 1.00 82.75 91 GLU A C 1
ATOM 712 O O . GLU A 1 91 ? 6.380 2.856 -2.063 1.00 82.75 91 GLU A O 1
ATOM 717 N N . TYR A 1 92 ? 7.110 1.191 -3.382 1.00 84.44 92 TYR A N 1
ATOM 718 C CA . TYR A 1 92 ? 8.527 1.436 -3.141 1.00 84.44 92 TYR A CA 1
ATOM 719 C C . TYR A 1 92 ? 9.222 1.739 -4.462 1.00 84.44 92 TYR A C 1
ATOM 721 O O . TYR A 1 92 ? 9.198 0.935 -5.391 1.00 84.44 92 TYR A O 1
ATOM 729 N N . THR A 1 93 ? 9.874 2.898 -4.541 1.00 88.25 93 THR A N 1
ATOM 730 C CA . THR A 1 93 ? 10.765 3.208 -5.659 1.00 88.25 93 THR A CA 1
ATOM 731 C C . THR A 1 93 ? 12.086 2.474 -5.461 1.00 88.25 93 THR A C 1
ATOM 733 O O . THR A 1 93 ? 12.796 2.719 -4.485 1.00 88.25 93 THR A O 1
ATOM 736 N N . CYS A 1 94 ? 12.431 1.596 -6.399 1.00 88.56 94 CYS A N 1
ATOM 737 C CA . CYS A 1 94 ? 13.705 0.885 -6.424 1.00 88.56 94 CYS A CA 1
ATOM 738 C C . CYS A 1 94 ? 14.564 1.375 -7.595 1.00 88.56 94 CYS A C 1
ATOM 740 O O . CYS A 1 94 ? 14.048 1.646 -8.678 1.00 88.56 94 CYS A O 1
ATOM 742 N N . ILE A 1 95 ? 15.878 1.463 -7.380 1.00 90.31 95 ILE A N 1
ATOM 743 C CA . ILE A 1 95 ? 16.864 1.695 -8.440 1.00 90.31 95 ILE A CA 1
ATOM 744 C C . ILE A 1 95 ? 17.529 0.358 -8.741 1.00 90.31 95 ILE A C 1
ATOM 746 O O . ILE A 1 95 ? 18.010 -0.311 -7.828 1.00 90.31 95 ILE A O 1
ATOM 750 N N . VAL A 1 96 ? 17.537 -0.024 -10.015 1.00 88.88 96 VAL A N 1
ATOM 751 C CA . VAL A 1 96 ? 18.192 -1.243 -10.490 1.00 88.88 96 VAL A CA 1
ATOM 752 C C . VAL A 1 96 ? 19.364 -0.837 -11.370 1.00 88.88 96 VAL A C 1
ATOM 754 O O . VAL A 1 96 ? 19.195 -0.097 -12.338 1.00 88.88 96 VAL A O 1
ATOM 757 N N . GLU A 1 97 ? 20.551 -1.310 -11.013 1.00 88.12 97 GLU A N 1
ATOM 758 C CA . GLU A 1 97 ? 21.789 -1.074 -11.755 1.00 88.12 97 GLU A CA 1
ATOM 759 C C . GLU A 1 97 ? 22.069 -2.229 -12.726 1.00 88.12 97 GLU A C 1
ATOM 761 O O . GLU A 1 97 ? 21.539 -3.329 -12.564 1.00 88.12 97 GLU A O 1
ATOM 766 N N . ASN A 1 98 ? 22.926 -1.992 -13.725 1.00 87.00 98 ASN A N 1
ATOM 767 C CA . ASN A 1 98 ? 23.347 -2.994 -14.718 1.00 87.00 98 ASN A CA 1
ATOM 768 C C . ASN A 1 98 ? 22.194 -3.588 -15.548 1.00 87.00 98 ASN A C 1
ATOM 770 O O . ASN A 1 98 ? 22.242 -4.740 -15.984 1.00 87.00 98 ASN A O 1
ATOM 774 N N . VAL A 1 99 ? 21.142 -2.798 -15.776 1.00 87.00 99 VAL A N 1
ATOM 775 C CA . VAL A 1 99 ? 20.067 -3.165 -16.699 1.00 87.00 99 VAL A CA 1
ATOM 776 C C . VAL A 1 99 ? 20.611 -3.078 -18.131 1.00 87.00 99 VAL A C 1
ATOM 778 O O . VAL A 1 99 ? 21.146 -2.032 -18.496 1.00 87.00 99 VAL A O 1
ATOM 781 N N . PRO A 1 100 ? 20.482 -4.129 -18.964 1.00 86.75 100 PRO A N 1
ATOM 782 C CA . PRO A 1 100 ? 20.957 -4.084 -20.345 1.00 86.75 100 PRO A CA 1
ATOM 783 C C . PRO A 1 100 ? 20.342 -2.914 -21.123 1.00 86.75 100 PRO A C 1
ATOM 785 O O . PRO A 1 100 ? 19.128 -2.733 -21.078 1.00 86.75 100 PRO A O 1
ATOM 788 N N . ILE A 1 101 ? 21.141 -2.178 -21.906 1.00 82.06 101 ILE A N 1
ATOM 789 C CA . ILE A 1 101 ? 20.680 -1.012 -22.695 1.00 82.06 101 ILE A CA 1
ATOM 790 C C . ILE A 1 101 ? 19.517 -1.376 -23.639 1.00 82.06 101 ILE A C 1
ATOM 792 O O . ILE A 1 101 ? 18.610 -0.583 -23.869 1.00 82.06 101 ILE A O 1
ATOM 796 N N . GLY A 1 102 ? 19.496 -2.611 -24.155 1.00 84.06 102 GLY A N 1
ATOM 797 C CA . GLY A 1 102 ? 18.404 -3.114 -24.998 1.00 84.06 102 GLY A CA 1
ATOM 798 C C . GLY A 1 102 ? 17.077 -3.349 -24.261 1.00 84.06 102 GLY A C 1
ATOM 799 O O . GLY A 1 102 ? 16.087 -3.724 -24.891 1.00 84.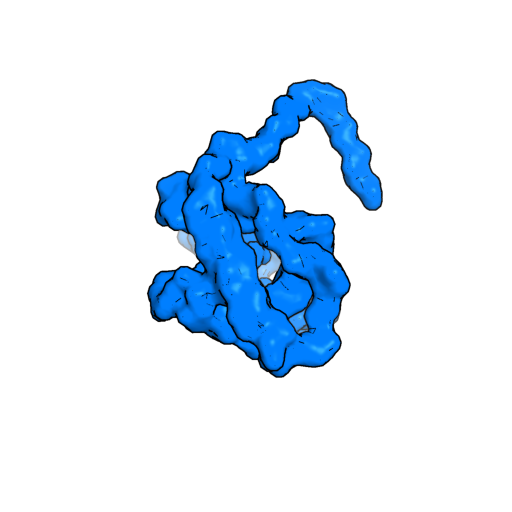06 102 GLY A O 1
ATOM 800 N N . PHE A 1 103 ? 17.031 -3.171 -22.938 1.00 86.31 103 PHE A N 1
ATOM 801 C CA . PHE A 1 103 ? 15.810 -3.298 -22.159 1.00 86.31 103 PHE A CA 1
ATOM 802 C C . PHE A 1 103 ? 14.892 -2.095 -22.387 1.00 86.31 103 PHE A C 1
ATOM 804 O O . PHE A 1 103 ? 15.203 -0.954 -22.042 1.00 86.31 103 PHE A O 1
ATOM 811 N N . HIS A 1 104 ? 13.709 -2.373 -22.926 1.00 88.81 104 HIS A N 1
ATOM 812 C CA . HIS A 1 104 ? 12.660 -1.378 -23.068 1.00 88.81 104 HIS A CA 1
ATOM 813 C C . HIS A 1 104 ? 11.598 -1.580 -21.976 1.00 88.81 104 HIS A C 1
ATOM 815 O O . HIS A 1 104 ? 10.898 -2.597 -22.025 1.00 88.81 104 HIS A O 1
ATOM 821 N N . PRO A 1 105 ? 11.454 -0.649 -21.010 1.00 88.62 105 PRO A N 1
ATOM 822 C CA . PRO A 1 105 ? 10.521 -0.781 -19.896 1.00 88.62 105 PRO A CA 1
ATOM 823 C C . PRO A 1 105 ? 9.073 -0.563 -20.363 1.00 88.62 105 PRO A C 1
ATOM 825 O O . PRO A 1 105 ? 8.511 0.523 -20.281 1.00 88.62 105 PRO A O 1
ATOM 828 N N . SER A 1 106 ? 8.470 -1.628 -20.879 1.00 90.88 106 SER A N 1
ATOM 829 C CA . SER A 1 106 ? 7.080 -1.685 -21.332 1.00 90.88 106 SER A CA 1
ATOM 830 C C . SER A 1 106 ? 6.249 -2.601 -20.436 1.00 90.88 106 SER A C 1
ATOM 832 O O . SER A 1 106 ? 6.779 -3.472 -19.751 1.00 90.88 106 SER A O 1
ATOM 834 N N . HIS A 1 107 ? 4.923 -2.499 -20.518 1.00 88.44 107 HIS A N 1
ATOM 835 C CA . HIS A 1 107 ? 4.023 -3.398 -19.785 1.00 88.44 107 HIS A CA 1
ATOM 836 C C . HIS A 1 107 ? 4.290 -4.892 -20.071 1.00 88.44 107 HIS A C 1
ATOM 838 O O . HIS A 1 107 ? 4.174 -5.741 -19.195 1.00 88.44 107 HIS A O 1
ATOM 844 N N . LYS A 1 108 ? 4.684 -5.246 -21.303 1.00 91.12 108 LYS A N 1
ATOM 845 C CA . LYS A 1 108 ? 5.012 -6.643 -21.642 1.00 91.12 108 LYS A CA 1
ATOM 846 C C . LYS A 1 108 ? 6.303 -7.112 -20.971 1.00 91.12 108 LYS A C 1
ATOM 848 O O . LYS A 1 108 ? 6.388 -8.265 -20.555 1.00 91.12 108 LYS A O 1
ATOM 853 N N . SER A 1 109 ? 7.314 -6.247 -20.892 1.00 91.06 109 SER A N 1
ATOM 854 C CA . SER A 1 109 ? 8.590 -6.603 -20.273 1.00 91.06 109 SER A CA 1
ATOM 855 C C . SER A 1 109 ? 8.475 -6.683 -18.753 1.00 91.06 109 SER A C 1
ATOM 857 O O . SER A 1 109 ? 9.066 -7.586 -18.170 1.00 91.06 109 SER A O 1
ATOM 859 N N . THR A 1 110 ? 7.685 -5.808 -18.118 1.00 91.50 110 THR A N 1
ATOM 860 C CA . THR A 1 110 ? 7.437 -5.871 -16.668 1.00 91.50 110 THR A CA 1
ATOM 861 C C . THR A 1 110 ? 6.694 -7.147 -16.284 1.00 91.50 110 THR A C 1
ATOM 863 O O . THR A 1 110 ? 7.172 -7.858 -15.409 1.00 91.50 110 THR A O 1
ATOM 866 N N . LEU A 1 111 ? 5.639 -7.535 -17.012 1.00 92.19 111 LEU A N 1
ATOM 867 C CA . LEU A 1 111 ? 4.946 -8.814 -16.785 1.00 92.19 111 LEU A CA 1
ATOM 868 C C . LEU A 1 111 ? 5.881 -10.028 -16.905 1.00 92.19 111 LEU A C 1
ATOM 870 O O . LEU A 1 111 ? 5.782 -10.981 -16.132 1.00 92.19 111 LEU A O 1
ATOM 874 N N . LYS A 1 112 ? 6.808 -10.008 -17.873 1.00 92.62 112 LYS A N 1
ATOM 875 C CA . LYS A 1 112 ? 7.797 -11.083 -18.023 1.00 92.62 112 LYS A CA 1
ATOM 876 C C . LYS A 1 112 ? 8.756 -11.130 -16.833 1.00 92.62 112 LYS A C 1
ATOM 878 O O . LYS A 1 112 ? 9.073 -12.222 -16.371 1.00 92.62 112 LYS A O 1
ATOM 883 N N . ILE A 1 113 ? 9.209 -9.973 -16.345 1.00 92.25 113 ILE A N 1
ATOM 884 C CA . ILE A 1 113 ? 10.058 -9.881 -15.151 1.00 92.25 113 ILE A CA 1
ATOM 885 C C . ILE A 1 113 ? 9.313 -10.435 -13.940 1.00 92.25 113 ILE A C 1
ATOM 887 O O . ILE A 1 113 ? 9.873 -11.277 -13.246 1.00 92.25 113 ILE A O 1
ATOM 891 N N . GLU A 1 114 ? 8.062 -10.031 -13.725 1.00 94.12 114 GLU A N 1
ATOM 892 C CA . GLU A 1 114 ? 7.250 -10.519 -12.607 1.00 94.12 114 GLU A CA 1
ATOM 893 C C . GLU A 1 114 ? 7.131 -12.041 -12.628 1.00 94.12 114 GLU A C 1
ATOM 895 O O . GLU A 1 114 ? 7.488 -12.701 -11.657 1.00 94.12 114 GLU A O 1
ATOM 900 N N . SER A 1 115 ? 6.741 -12.604 -13.775 1.00 93.88 115 SER A N 1
ATOM 901 C CA . SER A 1 115 ? 6.597 -14.052 -13.939 1.00 93.88 115 SER A CA 1
ATOM 902 C C . SER A 1 115 ? 7.916 -14.820 -13.830 1.00 93.88 115 SER A C 1
ATOM 904 O O . SER A 1 115 ? 7.885 -15.990 -13.472 1.00 93.88 115 SER A O 1
ATOM 906 N N . THR A 1 116 ? 9.054 -14.216 -14.186 1.00 94.31 116 THR A N 1
ATOM 907 C CA . THR A 1 116 ? 10.368 -14.888 -14.121 1.00 94.31 116 THR A CA 1
ATOM 908 C C . THR A 1 116 ? 10.948 -14.866 -12.704 1.00 94.31 116 THR A C 1
ATOM 910 O O . THR A 1 116 ? 11.783 -15.703 -12.382 1.00 94.31 116 THR A O 1
ATOM 913 N N . ASN A 1 117 ? 10.534 -13.907 -11.872 1.00 90.88 117 ASN A N 1
ATOM 914 C CA . ASN A 1 117 ? 11.060 -13.696 -10.520 1.00 90.88 117 ASN A CA 1
ATOM 915 C C . ASN A 1 117 ? 10.036 -14.046 -9.427 1.00 90.88 117 ASN A C 1
ATOM 917 O O . ASN A 1 117 ? 10.178 -13.578 -8.300 1.00 90.88 117 ASN A O 1
ATOM 921 N N . ASP A 1 118 ? 8.995 -14.814 -9.765 1.00 92.00 118 ASP A N 1
ATOM 922 C CA . ASP A 1 118 ? 7.915 -15.212 -8.852 1.00 92.00 118 ASP A CA 1
ATOM 923 C C . ASP A 1 118 ? 7.265 -14.028 -8.107 1.00 92.00 118 ASP A C 1
ATOM 925 O O . ASP A 1 118 ? 6.836 -14.138 -6.956 1.00 92.00 118 ASP A O 1
ATOM 929 N N . LEU A 1 119 ? 7.186 -12.867 -8.766 1.00 90.00 119 LEU A N 1
ATOM 930 C CA . LEU A 1 119 ? 6.498 -11.700 -8.224 1.00 90.00 119 LEU A CA 1
ATOM 931 C C . LEU A 1 119 ? 5.001 -11.787 -8.516 1.00 90.00 119 LEU A C 1
ATOM 933 O O . LEU A 1 119 ? 4.565 -12.327 -9.536 1.00 90.00 119 LEU A O 1
ATOM 937 N N . ALA A 1 120 ? 4.203 -11.178 -7.639 1.00 88.81 120 ALA A N 1
ATOM 938 C CA . ALA A 1 120 ? 2.777 -11.023 -7.880 1.00 88.81 120 ALA A CA 1
ATOM 939 C C . ALA A 1 120 ? 2.535 -10.263 -9.195 1.00 88.81 120 ALA A C 1
ATOM 941 O O . ALA A 1 120 ? 3.241 -9.304 -9.525 1.00 88.81 120 ALA A O 1
ATOM 942 N N . THR A 1 121 ? 1.518 -10.688 -9.944 1.00 87.06 121 THR A N 1
ATOM 943 C CA . THR A 1 121 ? 1.136 -10.033 -11.198 1.00 87.06 121 THR A CA 1
ATOM 944 C C . THR A 1 121 ? 0.749 -8.577 -10.937 1.00 87.06 121 THR A C 1
ATOM 946 O O . THR A 1 121 ? -0.061 -8.313 -10.050 1.00 87.06 121 THR A O 1
ATOM 949 N N . LYS A 1 122 ? 1.289 -7.649 -11.737 1.00 86.62 122 LYS A N 1
ATOM 950 C CA . LYS A 1 122 ? 1.152 -6.187 -11.587 1.00 86.62 122 LYS A CA 1
ATOM 951 C C . LYS A 1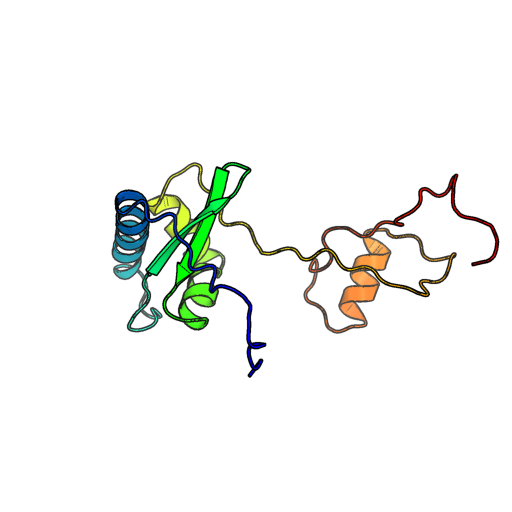 122 ? 1.762 -5.612 -10.300 1.00 86.62 122 LYS A C 1
ATOM 953 O O . LYS A 1 122 ? 1.345 -4.548 -9.849 1.00 86.62 122 LYS A O 1
ATOM 958 N N . SER A 1 123 ? 2.746 -6.285 -9.708 1.00 88.50 123 SER A N 1
ATOM 959 C CA . SER A 1 123 ? 3.535 -5.724 -8.599 1.00 88.50 123 SER A CA 1
ATOM 960 C C . SER A 1 123 ? 4.471 -4.593 -9.046 1.00 88.50 123 SER A C 1
ATOM 962 O O . SER A 1 123 ? 4.788 -3.710 -8.248 1.00 88.50 123 SER A O 1
ATOM 964 N N . ILE A 1 124 ? 4.894 -4.575 -10.314 1.00 91.56 124 ILE A N 1
ATOM 965 C CA . ILE A 1 124 ? 5.683 -3.495 -10.910 1.00 91.56 124 ILE A CA 1
ATOM 966 C C . ILE A 1 124 ? 4.726 -2.468 -11.517 1.00 91.56 124 ILE A C 1
ATOM 968 O O . ILE A 1 124 ? 4.221 -2.632 -12.628 1.00 91.56 124 ILE A O 1
ATOM 972 N N . ILE A 1 125 ? 4.515 -1.377 -10.784 1.00 89.88 125 ILE A N 1
ATOM 973 C CA . ILE A 1 125 ? 3.558 -0.315 -11.134 1.00 89.88 125 ILE A CA 1
ATOM 974 C C . ILE A 1 125 ? 4.088 0.561 -12.274 1.00 89.88 125 ILE A C 1
ATOM 976 O O . ILE A 1 125 ? 3.368 0.883 -13.218 1.00 89.88 125 ILE A O 1
ATOM 980 N N . LEU A 1 126 ? 5.370 0.926 -12.204 1.00 90.12 126 LEU A N 1
ATOM 981 C CA . LEU A 1 126 ? 6.053 1.726 -13.212 1.00 90.12 126 LEU A CA 1
ATOM 982 C C . LEU A 1 126 ? 7.510 1.279 -13.318 1.00 90.12 126 LEU A C 1
ATOM 984 O O . LEU A 1 126 ? 8.211 1.166 -12.315 1.00 90.12 126 LEU A O 1
ATOM 988 N N . ALA A 1 127 ? 7.977 1.085 -14.548 1.00 91.75 127 ALA A N 1
ATOM 989 C CA . ALA A 1 127 ? 9.388 0.927 -14.862 1.00 91.75 127 ALA A CA 1
ATOM 990 C C . ALA A 1 127 ? 9.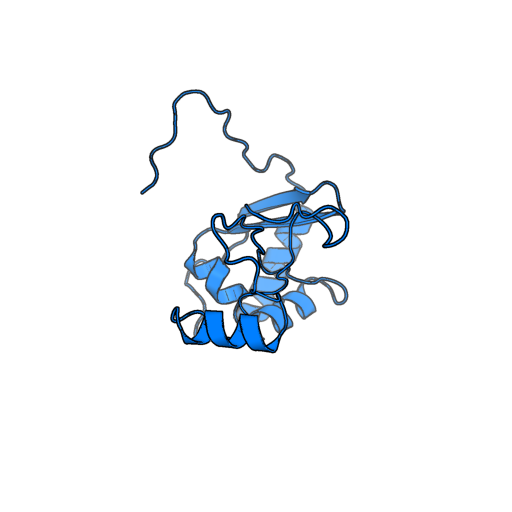779 2.022 -15.855 1.00 91.75 127 ALA A C 1
ATOM 992 O O . ALA A 1 127 ? 9.094 2.228 -16.854 1.00 91.75 127 ALA A O 1
ATOM 993 N N . GLN A 1 128 ? 10.869 2.730 -15.579 1.00 90.44 128 GLN A N 1
ATOM 994 C CA . GLN A 1 128 ? 11.406 3.746 -16.477 1.00 90.44 128 GLN A CA 1
ATOM 995 C C . GLN A 1 128 ? 12.908 3.906 -16.259 1.00 90.44 128 GLN A C 1
ATOM 997 O O . GLN A 1 128 ? 13.419 3.663 -15.165 1.00 90.44 128 GLN A O 1
ATOM 1002 N N . TRP A 1 129 ? 13.608 4.344 -17.301 1.00 88.94 129 TRP A N 1
ATOM 1003 C CA . TRP A 1 129 ? 14.997 4.758 -17.170 1.00 88.94 129 TRP A CA 1
ATOM 1004 C C . TRP A 1 129 ? 15.085 6.051 -16.356 1.00 88.94 129 TRP A C 1
ATOM 1006 O O . TRP A 1 129 ? 14.290 6.967 -16.553 1.00 88.94 129 TRP A O 1
ATOM 1016 N N . ILE A 1 130 ? 16.080 6.146 -15.469 1.00 87.88 130 ILE A N 1
ATOM 1017 C CA . ILE A 1 130 ? 16.345 7.377 -14.703 1.00 87.88 130 ILE A CA 1
ATOM 1018 C C . ILE A 1 130 ? 16.699 8.531 -15.649 1.00 87.88 130 ILE A C 1
ATOM 1020 O O . ILE A 1 130 ? 16.302 9.672 -15.420 1.00 87.88 130 ILE A O 1
ATOM 1024 N N . LYS A 1 131 ? 17.445 8.232 -16.720 1.00 83.56 131 LYS A N 1
ATOM 1025 C CA . LYS A 1 131 ? 17.786 9.194 -17.770 1.00 83.56 131 LYS A CA 1
ATOM 1026 C C . LYS A 1 131 ? 16.886 8.984 -18.993 1.00 83.56 131 LYS A C 1
ATOM 1028 O O . LYS A 1 131 ? 16.744 7.834 -19.419 1.00 83.56 131 LYS A O 1
ATOM 1033 N N . PRO A 1 132 ? 16.337 10.054 -19.597 1.00 75.56 132 PRO A N 1
ATOM 1034 C CA . PRO A 1 132 ? 15.665 9.961 -20.890 1.00 75.56 132 PRO A CA 1
ATOM 1035 C C . PRO A 1 132 ? 16.627 9.426 -21.949 1.00 75.56 132 PRO A C 1
ATOM 10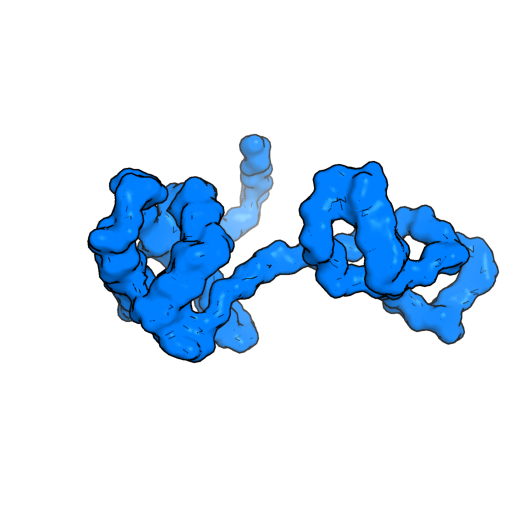37 O O . PRO A 1 132 ? 17.830 9.663 -21.847 1.00 75.56 132 PRO A O 1
ATOM 1040 N N . VAL A 1 133 ? 16.102 8.758 -22.977 1.00 71.62 133 VAL A N 1
ATOM 1041 C CA . VAL A 1 133 ? 16.907 8.159 -24.061 1.00 71.62 133 VAL A CA 1
ATOM 1042 C C . VAL A 1 133 ? 17.848 9.184 -24.706 1.00 71.62 133 VAL A C 1
ATOM 1044 O O . VAL A 1 133 ? 18.996 8.873 -24.987 1.00 71.62 133 VAL A O 1
ATOM 1047 N N . GLU A 1 134 ? 17.407 10.437 -24.824 1.00 72.94 134 GLU A N 1
ATOM 1048 C CA . GLU A 1 134 ? 18.178 11.578 -25.351 1.00 72.94 134 GLU A CA 1
ATOM 1049 C C . GLU A 1 134 ? 19.460 11.895 -24.557 1.00 72.94 134 GLU A C 1
ATOM 1051 O O . GLU A 1 134 ? 20.380 12.525 -25.073 1.00 72.94 134 GLU A O 1
ATOM 1056 N N . HIS A 1 135 ? 19.526 11.459 -23.299 1.00 69.81 135 HIS A N 1
ATOM 1057 C CA . HIS A 1 135 ? 20.635 11.694 -22.374 1.00 69.81 135 HIS A CA 1
ATOM 1058 C C . HIS A 1 135 ? 21.326 10.392 -21.934 1.00 69.81 135 HIS A C 1
ATOM 1060 O O . HIS A 1 135 ? 22.130 10.401 -20.992 1.00 69.81 135 HIS A O 1
ATOM 1066 N N . GLN A 1 136 ? 20.996 9.263 -22.568 1.00 68.31 136 GLN A N 1
ATOM 1067 C CA . GLN A 1 136 ? 21.685 7.993 -22.367 1.00 68.31 136 GLN A CA 1
ATOM 1068 C C . GLN A 1 136 ? 22.936 7.984 -23.251 1.00 68.31 136 GLN A C 1
ATOM 1070 O O . GLN A 1 136 ? 22.854 8.153 -24.463 1.00 68.31 136 GLN A O 1
ATOM 1075 N N . PHE A 1 137 ? 24.110 7.843 -22.638 1.00 62.28 137 PHE A N 1
ATOM 1076 C CA . PHE A 1 137 ? 25.360 7.719 -23.383 1.00 62.28 137 PHE A CA 1
ATOM 1077 C C . PHE A 1 137 ? 25.421 6.337 -24.039 1.00 62.28 137 PHE A C 1
ATOM 1079 O O . PHE A 1 137 ? 25.120 5.335 -23.390 1.00 62.28 137 PHE A O 1
ATOM 1086 N N . GLU A 1 138 ? 25.835 6.270 -25.305 1.00 55.38 138 GLU A N 1
ATOM 1087 C CA . GLU A 1 138 ? 26.139 4.994 -25.955 1.00 55.38 138 GLU A CA 1
ATOM 1088 C C . GLU A 1 138 ? 27.327 4.333 -25.230 1.00 55.38 138 GLU A C 1
ATOM 1090 O O . GLU A 1 138 ? 28.451 4.829 -25.297 1.00 55.38 138 GLU A O 1
ATOM 1095 N N . GLY A 1 139 ? 27.082 3.228 -24.512 1.00 57.75 139 GLY A N 1
ATOM 1096 C CA . GLY A 1 139 ? 28.143 2.362 -23.976 1.00 57.75 139 GLY A CA 1
ATOM 1097 C C . GLY A 1 139 ? 28.326 2.291 -22.453 1.00 57.75 139 GLY A C 1
ATOM 1098 O O . GLY A 1 139 ? 29.453 2.059 -22.019 1.00 57.75 139 GLY A O 1
ATOM 1099 N N . GLN A 1 140 ? 27.269 2.455 -21.645 1.00 48.22 140 GLN A N 1
ATOM 1100 C CA . GLN A 1 140 ? 27.278 2.095 -20.212 1.00 48.22 140 GLN A CA 1
ATOM 1101 C C . GLN A 1 140 ? 26.483 0.824 -19.921 1.00 48.22 140 GLN A C 1
ATOM 1103 O O . GLN A 1 140 ? 25.335 0.730 -20.406 1.00 48.22 140 GLN A O 1
#

Secondary structure (DSSP, 8-state):
--PPPTT----------HHHHHHHHHHHHHHTTT-S---TT--EEEEEE-TTS-EEEEES-HHHHHHHHSHHHHHHHHHHH-TT-------------S--TT----HHHHHHHHHHTTPPTT-------SS-GGG--TT-

Sequence (140 aa):
MFTKAHGMPSQGLDNQEPHIIAKANLALTAMKSNHDDIPDAIQFMSMKILAKGDILFDMNSLESVEWIRKEGNRMEFIQGFGAMSEIKDREYTCIVENVPIGFHPSHKSTLKIESTNDLATKSIILAQWIKPVEHQFEGQ

pLDDT: mean 78.66, std 15.79, range [32.22, 94.31]

Radius of gyration: 20.39 Å; chains: 1; bounding box: 49×32×45 Å